Protein AF-A0AA47MJK2-F1 (afdb_monomer)

Organism: Merluccius polli (NCBI:txid89951)

Sequence (82 aa):
MKFLMTPYGDPQMPSEDRFNRALSTCRVRIEMTFGVIKSRFNCLRGLRVKPERASQIITACVVLHNIATIRKERTPRAIGGR

pLDDT: mean 90.5, std 11.01, range [40.84, 97.69]

Mean predicted aligned error: 5.4 Å

Solvent-accessible surface area (backbone atoms only — not comparable to full-atom values): 5008 Å² total; per-residue (Å²): 128,94,87,63,95,71,70,67,91,78,62,88,45,75,67,44,49,53,47,36,52,52,53,49,57,50,48,54,54,52,52,52,49,51,29,26,50,47,46,67,37,61,74,64,63,81,64,88,63,57,71,75,58,44,52,54,52,52,50,52,52,51,54,53,48,52,53,38,54,76,69,65,49,88,75,53,71,48,63,77,81,127

Structure (mmCIF, N/CA/C/O backbone):
data_AF-A0AA47MJK2-F1
#
_entry.id   AF-A0AA47MJK2-F1
#
loop_
_atom_site.grou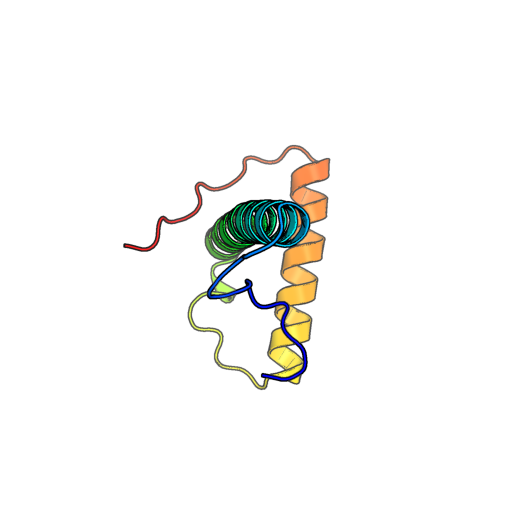p_PDB
_atom_site.id
_atom_site.type_symbol
_atom_site.label_atom_id
_atom_site.label_alt_id
_atom_site.label_comp_id
_atom_site.label_asym_id
_atom_site.label_entity_id
_atom_site.label_seq_id
_atom_site.pdbx_PDB_ins_code
_atom_site.Cartn_x
_atom_site.Cartn_y
_atom_site.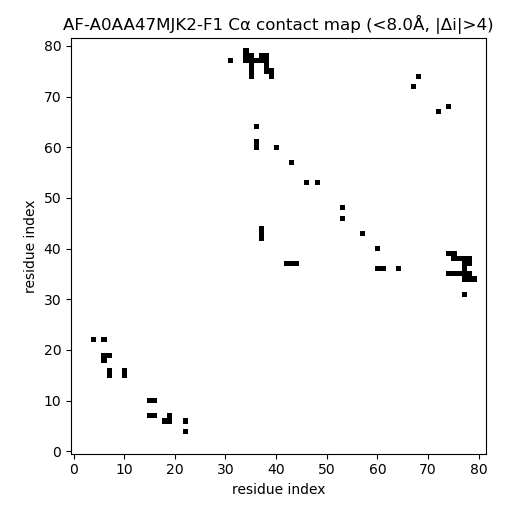Cartn_z
_atom_site.occupancy
_atom_site.B_iso_or_equiv
_atom_site.auth_seq_id
_atom_site.auth_comp_id
_atom_site.auth_asym_id
_atom_site.auth_atom_id
_atom_site.pdbx_PDB_model_num
ATOM 1 N N . MET A 1 1 ? -10.482 -4.133 -17.396 1.00 53.69 1 MET A N 1
ATOM 2 C CA . MET A 1 1 ? -9.252 -3.569 -16.793 1.00 53.69 1 MET A CA 1
ATOM 3 C C . MET A 1 1 ? -8.762 -2.339 -17.569 1.00 53.69 1 MET A C 1
ATOM 5 O O . MET A 1 1 ? -7.633 -2.316 -18.025 1.00 53.69 1 MET A O 1
ATOM 9 N N . LYS A 1 2 ? -9.596 -1.303 -17.749 1.00 62.09 2 LYS A N 1
ATOM 10 C CA . LYS A 1 2 ? -9.244 -0.136 -18.589 1.00 62.09 2 LYS A CA 1
ATOM 11 C C . LYS A 1 2 ? -8.447 0.961 -17.857 1.00 62.09 2 LYS A C 1
ATOM 13 O O . LYS A 1 2 ? -8.043 1.924 -18.485 1.00 62.09 2 LYS A O 1
ATOM 18 N N . PHE A 1 3 ? -8.231 0.810 -16.546 1.00 76.88 3 PHE A N 1
ATOM 19 C CA . PHE A 1 3 ? -7.660 1.846 -15.669 1.00 76.88 3 PHE A CA 1
ATOM 20 C C . PHE A 1 3 ? -6.341 1.441 -14.991 1.00 76.88 3 PHE A C 1
ATOM 22 O O . PHE A 1 3 ? -5.834 2.179 -14.154 1.00 76.88 3 PHE A O 1
ATOM 29 N N . LEU A 1 4 ? -5.798 0.258 -15.299 1.00 84.88 4 LEU A N 1
ATOM 30 C CA . LEU A 1 4 ? -4.559 -0.236 -14.695 1.00 84.88 4 LEU A CA 1
ATOM 31 C C . LEU A 1 4 ? -3.428 -0.188 -15.716 1.00 84.88 4 LEU A C 1
ATOM 33 O O . LEU A 1 4 ? -3.600 -0.635 -16.845 1.00 84.88 4 LEU A O 1
ATOM 37 N N . MET A 1 5 ? -2.260 0.295 -15.292 1.00 89.62 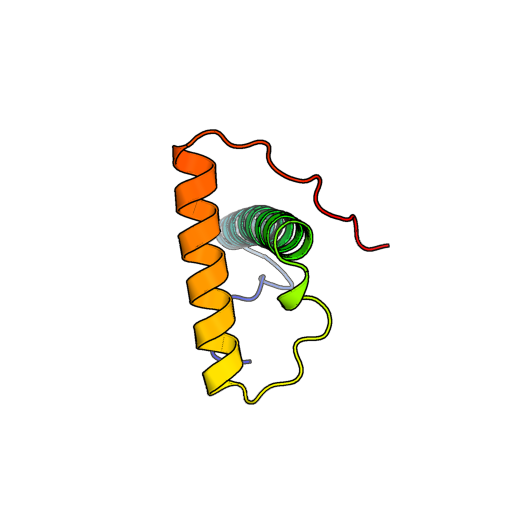5 MET A N 1
ATOM 38 C CA . MET A 1 5 ? -1.033 0.164 -16.075 1.00 89.62 5 MET A CA 1
ATOM 39 C C . MET A 1 5 ? -0.639 -1.316 -16.151 1.00 89.62 5 MET A C 1
ATOM 41 O O . MET A 1 5 ? -0.436 -1.977 -15.121 1.00 89.62 5 MET A O 1
ATOM 45 N N . THR A 1 6 ? -0.525 -1.831 -17.371 1.00 91.06 6 THR A N 1
ATOM 46 C CA . THR A 1 6 ? -0.135 -3.213 -17.662 1.00 91.06 6 THR A CA 1
ATOM 47 C C . THR A 1 6 ? 1.233 -3.246 -18.330 1.00 91.06 6 THR A C 1
ATOM 49 O O . THR A 1 6 ? 1.515 -2.369 -19.143 1.00 91.06 6 THR A O 1
ATOM 52 N N . PRO A 1 7 ? 2.086 -4.229 -18.001 1.00 93.06 7 PRO A N 1
ATOM 53 C CA . PRO A 1 7 ? 3.344 -4.407 -18.710 1.00 93.06 7 PRO A CA 1
ATOM 54 C C . PRO A 1 7 ? 3.101 -4.780 -20.180 1.00 93.06 7 PRO A C 1
ATOM 56 O O . PRO A 1 7 ? 2.086 -5.401 -20.506 1.00 93.06 7 PRO A O 1
ATOM 59 N N . TYR A 1 8 ? 4.048 -4.427 -21.046 1.00 94.12 8 TYR A N 1
ATOM 60 C CA . TYR A 1 8 ? 4.117 -4.926 -22.419 1.00 94.12 8 TYR A CA 1
ATOM 61 C C . TYR A 1 8 ? 4.463 -6.418 -22.394 1.00 94.12 8 TYR A C 1
ATOM 63 O O . TYR A 1 8 ? 5.405 -6.809 -21.703 1.00 94.12 8 TYR A O 1
ATOM 71 N N . GLY A 1 9 ? 3.681 -7.240 -23.099 1.00 91.69 9 GLY A N 1
ATOM 72 C CA . GLY A 1 9 ? 3.845 -8.700 -23.108 1.00 91.69 9 GLY A CA 1
ATOM 73 C C . GLY A 1 9 ? 5.017 -9.185 -23.963 1.00 91.69 9 GLY A C 1
ATOM 74 O O . GLY A 1 9 ? 5.700 -10.121 -23.564 1.00 91.69 9 GLY A O 1
ATOM 75 N N . ASP A 1 10 ? 5.261 -8.515 -25.090 1.00 92.19 10 ASP A N 1
ATOM 76 C CA . ASP A 1 10 ? 6.399 -8.742 -25.986 1.00 92.19 10 ASP A CA 1
ATOM 77 C C . ASP A 1 10 ? 7.067 -7.385 -26.268 1.00 92.19 10 ASP A C 1
ATOM 79 O O . ASP A 1 10 ? 6.674 -6.697 -27.211 1.00 92.19 10 ASP A O 1
ATOM 83 N N . PRO A 1 11 ? 7.957 -6.905 -25.377 1.00 89.12 11 PRO A N 1
ATOM 84 C CA . PRO A 1 11 ? 8.630 -5.628 -25.564 1.00 89.12 11 PRO A CA 1
ATOM 85 C C . PRO A 1 11 ? 9.634 -5.736 -26.717 1.00 89.12 11 PRO A C 1
ATOM 87 O O . PRO A 1 11 ? 10.629 -6.452 -26.631 1.00 89.12 11 PRO A O 1
ATOM 90 N N . GLN A 1 12 ? 9.385 -4.996 -27.792 1.00 92.25 12 GLN A N 1
ATOM 91 C CA . GLN A 1 12 ? 10.241 -4.951 -28.980 1.00 92.25 12 GLN A CA 1
ATOM 92 C C . GLN A 1 12 ? 11.161 -3.728 -28.972 1.00 92.25 12 GLN A C 1
ATOM 94 O O . GLN A 1 12 ? 12.181 -3.703 -29.663 1.00 92.25 12 GLN A O 1
ATOM 99 N N . MET A 1 13 ? 10.826 -2.710 -28.175 1.00 94.81 13 MET A N 1
ATOM 100 C CA . MET A 1 13 ? 11.608 -1.483 -28.051 1.00 94.81 13 MET A CA 1
ATOM 101 C C . MET A 1 13 ? 12.256 -1.344 -26.663 1.00 94.81 13 MET A C 1
ATOM 103 O O . MET A 1 13 ? 11.617 -1.619 -25.645 1.00 94.81 13 MET A O 1
ATOM 107 N N . PRO A 1 14 ? 13.479 -0.779 -26.565 1.00 94.62 14 PRO A N 1
ATOM 108 C CA . PRO A 1 14 ? 14.126 -0.509 -25.273 1.00 94.62 14 PRO A CA 1
ATOM 109 C C . PRO A 1 14 ? 13.299 0.374 -24.319 1.00 94.62 14 PRO A C 1
ATOM 111 O O . PRO A 1 14 ? 13.445 0.306 -23.095 1.00 94.62 14 PRO A O 1
ATOM 114 N N . SER A 1 15 ? 12.424 1.226 -24.861 1.00 94.62 15 SER A N 1
ATOM 115 C CA . SER A 1 15 ? 11.492 2.056 -24.091 1.00 94.62 15 SER A CA 1
ATOM 116 C C . SER A 1 15 ? 10.428 1.228 -23.359 1.00 94.62 15 SER A C 1
ATOM 118 O O . SER A 1 15 ? 10.078 1.565 -22.225 1.00 94.62 15 SER A O 1
ATOM 120 N N . GLU A 1 16 ? 9.952 0.139 -23.961 1.00 95.25 16 GLU A N 1
ATOM 121 C CA . GLU A 1 16 ? 8.957 -0.777 -23.389 1.00 95.25 16 GLU A CA 1
ATOM 122 C C . GLU A 1 16 ? 9.568 -1.601 -22.255 1.00 95.25 16 GLU A C 1
ATOM 124 O O . GLU A 1 16 ? 8.980 -1.717 -21.177 1.00 95.25 16 GLU A O 1
ATOM 129 N N . ASP A 1 17 ? 10.805 -2.063 -22.437 1.00 95.06 17 ASP A N 1
ATOM 130 C CA . ASP A 1 17 ? 11.585 -2.712 -21.381 1.00 95.06 17 ASP A CA 1
ATOM 131 C C . ASP A 1 17 ? 11.807 -1.788 -20.182 1.00 95.06 17 ASP A C 1
ATOM 133 O O . ASP A 1 17 ? 11.605 -2.171 -19.023 1.00 95.06 17 ASP A O 1
ATOM 137 N 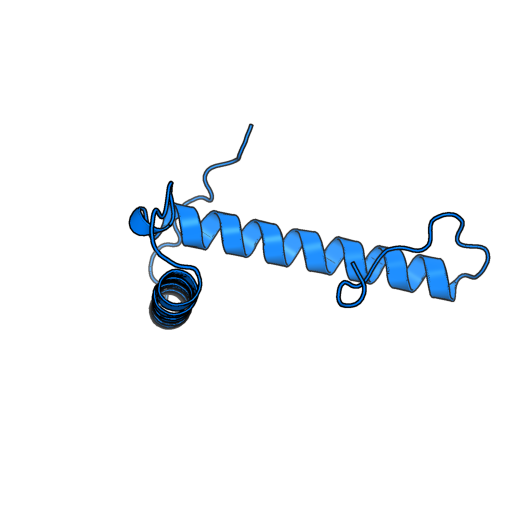N . ARG A 1 18 ? 12.195 -0.532 -20.440 1.00 96.00 18 ARG A N 1
ATOM 138 C CA . ARG A 1 18 ? 12.366 0.473 -19.384 1.00 96.00 18 ARG A CA 1
ATOM 139 C C . ARG A 1 18 ? 11.054 0.725 -18.642 1.00 96.00 18 ARG A C 1
ATOM 141 O O . ARG A 1 18 ? 11.067 0.842 -17.415 1.00 96.00 18 ARG A O 1
ATOM 148 N N . PHE A 1 19 ? 9.937 0.779 -19.362 1.00 95.56 19 PHE A N 1
ATOM 149 C CA . PHE A 1 19 ? 8.611 0.910 -18.769 1.00 95.56 19 PHE A CA 1
ATOM 150 C C . PHE A 1 19 ? 8.266 -0.290 -17.878 1.00 95.56 19 PHE A C 1
ATOM 152 O O . PHE A 1 19 ? 7.911 -0.097 -16.715 1.00 95.56 19 PHE A O 1
ATOM 159 N N . ASN A 1 20 ? 8.436 -1.518 -18.373 1.00 95.94 20 ASN A N 1
ATOM 160 C CA . ASN A 1 20 ? 8.159 -2.742 -17.620 1.00 95.94 20 ASN A CA 1
ATOM 16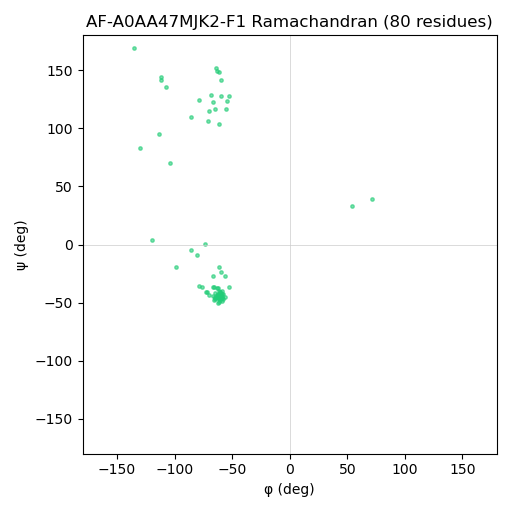1 C C . ASN A 1 20 ? 8.991 -2.817 -16.331 1.00 95.94 20 ASN A C 1
ATOM 163 O O . ASN A 1 20 ? 8.456 -3.125 -15.262 1.00 95.94 20 ASN A O 1
ATOM 167 N N . ARG A 1 21 ? 10.283 -2.462 -16.395 1.00 95.69 21 ARG A N 1
ATOM 168 C CA . ARG A 1 21 ? 11.171 -2.397 -15.219 1.00 95.69 21 ARG A CA 1
ATOM 169 C C . ARG A 1 21 ? 10.714 -1.355 -14.199 1.00 95.69 21 ARG A C 1
ATOM 171 O O . ARG A 1 21 ? 10.700 -1.639 -12.998 1.00 95.69 21 ARG A O 1
ATOM 178 N N . ALA A 1 22 ? 10.322 -0.166 -14.657 1.00 96.06 22 ALA A N 1
ATOM 179 C CA . ALA A 1 22 ? 9.810 0.889 -13.786 1.00 96.06 22 ALA A CA 1
ATOM 180 C C . ALA A 1 22 ? 8.489 0.476 -13.119 1.00 96.06 22 ALA A C 1
ATOM 182 O O . ALA A 1 22 ? 8.344 0.606 -11.902 1.00 96.06 22 ALA A O 1
ATOM 183 N N . LEU A 1 23 ? 7.559 -0.091 -13.893 1.00 95.69 23 LEU A N 1
ATOM 184 C CA . LEU A 1 23 ? 6.281 -0.586 -13.391 1.00 95.69 23 LEU A CA 1
ATOM 185 C C . LEU A 1 23 ? 6.482 -1.705 -12.363 1.00 95.69 23 LEU A C 1
ATOM 187 O O . LEU A 1 23 ? 5.868 -1.667 -11.299 1.00 95.69 23 LEU A O 1
ATOM 191 N N . SER A 1 24 ? 7.367 -2.664 -12.645 1.00 95.12 24 SER A N 1
ATOM 192 C CA . SER A 1 24 ? 7.695 -3.761 -11.727 1.00 95.12 24 SER A CA 1
ATOM 193 C C . SER A 1 24 ? 8.282 -3.236 -10.414 1.00 95.12 24 SER A C 1
ATOM 195 O O . SER A 1 24 ? 7.770 -3.532 -9.336 1.00 95.12 24 SER A O 1
ATOM 197 N N . THR A 1 25 ? 9.279 -2.350 -10.495 1.00 95.88 25 THR A N 1
ATOM 198 C CA . THR A 1 25 ? 9.891 -1.724 -9.311 1.00 95.88 25 THR A CA 1
ATOM 199 C C . THR A 1 25 ? 8.857 -0.972 -8.471 1.00 95.88 25 THR A C 1
ATOM 201 O O . THR A 1 25 ? 8.847 -1.078 -7.243 1.00 95.88 25 THR A O 1
ATOM 204 N N . CYS A 1 26 ? 7.959 -0.231 -9.124 1.00 94.50 26 CYS A N 1
ATOM 205 C CA . CYS A 1 26 ? 6.880 0.487 -8.457 1.00 94.50 26 CYS A CA 1
ATOM 206 C C . CYS A 1 26 ? 5.924 -0.478 -7.737 1.00 94.50 26 CYS A C 1
ATOM 208 O O . CYS A 1 26 ? 5.624 -0.275 -6.559 1.00 94.50 26 CYS A O 1
ATOM 210 N N . ARG A 1 27 ? 5.515 -1.570 -8.400 1.00 94.00 27 ARG A N 1
ATOM 211 C CA . ARG A 1 27 ? 4.649 -2.603 -7.810 1.00 94.00 27 ARG A CA 1
ATOM 212 C C . ARG A 1 27 ? 5.269 -3.224 -6.566 1.00 94.00 27 ARG A C 1
ATOM 214 O O . ARG A 1 27 ? 4.597 -3.260 -5.541 1.00 94.00 27 ARG A O 1
ATOM 221 N N . VAL A 1 28 ? 6.554 -3.585 -6.600 1.00 94.31 28 VAL A N 1
ATOM 222 C CA . VAL A 1 28 ? 7.253 -4.128 -5.421 1.00 94.31 28 VAL A CA 1
ATOM 223 C C . VAL A 1 28 ? 7.169 -3.162 -4.235 1.00 94.31 28 VAL A C 1
ATOM 225 O O . VAL A 1 28 ? 6.858 -3.569 -3.115 1.00 94.31 28 VAL A O 1
ATOM 228 N N . ARG A 1 29 ? 7.395 -1.861 -4.457 1.00 93.19 29 ARG A N 1
ATOM 229 C CA . ARG A 1 29 ? 7.307 -0.853 -3.385 1.00 93.19 29 ARG A CA 1
ATOM 230 C C . ARG A 1 29 ? 5.888 -0.709 -2.836 1.00 93.19 29 ARG A C 1
ATOM 232 O O . ARG A 1 29 ? 5.715 -0.612 -1.619 1.00 93.19 29 ARG A O 1
ATOM 239 N N . ILE A 1 30 ? 4.884 -0.713 -3.709 1.00 91.69 30 ILE A N 1
ATOM 240 C CA . ILE A 1 30 ? 3.471 -0.620 -3.322 1.00 91.69 30 ILE A CA 1
ATOM 241 C C . ILE A 1 30 ? 3.051 -1.856 -2.519 1.00 91.69 30 ILE A C 1
ATOM 243 O O . ILE A 1 30 ? 2.463 -1.722 -1.447 1.00 91.69 30 ILE A O 1
ATOM 247 N N . GLU A 1 31 ? 3.404 -3.053 -2.982 1.00 92.12 31 GLU A N 1
ATOM 248 C CA . GLU A 1 31 ? 3.093 -4.318 -2.313 1.00 92.12 31 GLU A CA 1
ATOM 249 C C . GLU A 1 31 ? 3.744 -4.404 -0.930 1.00 92.12 31 GLU A C 1
ATOM 251 O O . GLU A 1 31 ? 3.068 -4.730 0.049 1.00 92.12 31 GLU A O 1
ATOM 256 N N . MET A 1 32 ? 5.022 -4.022 -0.813 1.00 91.75 32 MET A N 1
ATOM 257 C CA . MET A 1 32 ? 5.709 -3.923 0.480 1.00 91.75 32 MET A CA 1
ATOM 258 C C . MET A 1 32 ? 4.997 -2.950 1.424 1.00 91.75 32 MET A C 1
ATOM 260 O O . MET A 1 32 ? 4.759 -3.276 2.590 1.00 91.75 32 MET A O 1
ATOM 264 N N . THR A 1 33 ? 4.610 -1.776 0.920 1.00 91.44 33 THR A N 1
ATOM 265 C CA . THR A 1 33 ? 3.893 -0.760 1.705 1.00 91.44 33 THR A CA 1
ATOM 266 C C .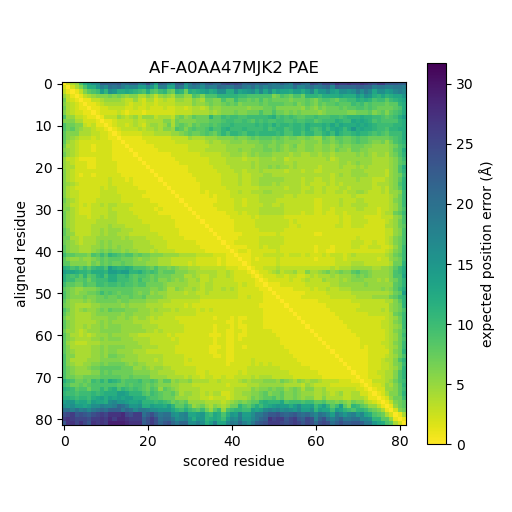 THR A 1 33 ? 2.548 -1.297 2.195 1.00 91.44 33 THR A C 1
ATOM 268 O O . THR A 1 33 ? 2.228 -1.192 3.380 1.00 91.44 33 THR A O 1
ATOM 271 N N . PHE A 1 34 ? 1.779 -1.963 1.331 1.00 91.69 34 PHE A N 1
ATOM 272 C CA . PHE A 1 34 ? 0.524 -2.603 1.727 1.00 91.69 34 PHE A CA 1
ATOM 273 C C . PHE A 1 34 ? 0.731 -3.728 2.743 1.00 91.69 34 PHE A C 1
ATOM 275 O O . PHE A 1 34 ? -0.068 -3.853 3.673 1.00 91.69 34 PHE A O 1
ATOM 282 N N . GLY A 1 35 ? 1.805 -4.509 2.620 1.00 92.19 35 GLY A N 1
ATOM 283 C CA . GLY A 1 35 ? 2.181 -5.523 3.605 1.00 92.19 35 GLY A CA 1
ATOM 284 C C . GLY A 1 35 ? 2.434 -4.925 4.992 1.00 92.19 35 GLY A C 1
ATOM 285 O O . GLY A 1 35 ? 1.937 -5.441 5.995 1.00 92.19 35 GLY A O 1
ATOM 286 N N . VAL A 1 36 ? 3.143 -3.796 5.058 1.00 93.44 36 VAL A N 1
ATOM 287 C CA . VAL A 1 36 ? 3.393 -3.066 6.311 1.00 93.44 36 VAL A CA 1
ATOM 288 C C . VAL A 1 36 ? 2.100 -2.506 6.902 1.00 93.44 36 VAL A C 1
ATOM 290 O O . VAL A 1 36 ? 1.834 -2.710 8.087 1.00 93.44 36 VAL A O 1
ATOM 293 N N . ILE A 1 37 ? 1.267 -1.840 6.098 1.00 93.50 37 ILE A N 1
ATOM 294 C CA . ILE A 1 37 ? 0.016 -1.232 6.574 1.00 93.50 37 ILE A CA 1
ATOM 295 C C . ILE A 1 37 ? -0.943 -2.313 7.107 1.00 93.50 37 ILE A C 1
ATOM 297 O O . ILE A 1 37 ? -1.481 -2.159 8.201 1.00 93.50 37 ILE A O 1
ATOM 301 N N . LYS A 1 38 ? -1.096 -3.450 6.411 1.00 92.06 38 LYS A N 1
ATOM 302 C CA . LYS A 1 38 ? -1.904 -4.598 6.881 1.00 92.06 38 LYS A CA 1
ATOM 303 C C . LYS A 1 38 ? -1.324 -5.290 8.121 1.00 92.06 38 LYS A C 1
ATOM 305 O O . LYS A 1 38 ? -2.061 -5.923 8.880 1.00 92.06 38 LYS A O 1
ATOM 310 N N . SER A 1 39 ? -0.007 -5.213 8.317 1.00 92.50 39 SER A N 1
ATOM 311 C CA . SER A 1 39 ? 0.648 -5.701 9.534 1.00 92.50 39 SER A CA 1
ATOM 312 C C . SER A 1 39 ? 0.372 -4.777 10.722 1.00 92.50 39 SER A C 1
ATOM 314 O O . SER A 1 39 ? 0.063 -5.254 11.810 1.00 92.50 39 SER A O 1
ATOM 316 N N . ARG A 1 40 ? 0.408 -3.457 10.497 1.00 94.38 40 ARG A N 1
ATOM 317 C CA . ARG A 1 40 ? 0.146 -2.432 11.516 1.00 94.38 40 ARG A CA 1
ATOM 318 C C . ARG A 1 40 ? -1.322 -2.372 11.938 1.00 94.38 40 ARG A C 1
ATOM 320 O O . ARG A 1 40 ? -1.604 -2.263 13.126 1.00 94.38 40 ARG A O 1
ATOM 327 N N . PHE A 1 41 ? -2.247 -2.440 10.984 1.00 94.75 41 PHE A N 1
ATOM 328 C CA . PHE A 1 41 ? -3.677 -2.277 11.234 1.00 94.75 41 PHE A CA 1
ATOM 329 C C . PHE A 1 41 ? -4.426 -3.582 10.967 1.00 94.75 41 PHE A C 1
ATOM 331 O O . PHE A 1 41 ? -4.832 -3.875 9.841 1.00 94.75 41 PHE A O 1
ATOM 338 N N . ASN A 1 42 ? -4.649 -4.362 12.028 1.00 91.00 42 ASN A N 1
ATOM 339 C CA . ASN A 1 42 ? -5.359 -5.642 11.942 1.00 91.00 42 ASN A CA 1
ATOM 340 C C . ASN A 1 42 ? -6.792 -5.511 11.405 1.00 91.00 42 ASN A C 1
ATOM 342 O O . ASN A 1 42 ? -7.298 -6.467 10.827 1.00 91.00 42 ASN A O 1
ATOM 346 N N . CYS A 1 43 ? -7.425 -4.337 11.519 1.00 92.75 43 CYS A N 1
ATOM 347 C CA . CYS A 1 43 ? -8.751 -4.078 10.948 1.00 92.75 43 CYS A CA 1
ATOM 348 C C . CYS A 1 43 ? -8.801 -4.217 9.415 1.00 92.75 43 CYS A C 1
ATOM 350 O O . CYS A 1 43 ? -9.875 -4.419 8.857 1.00 92.75 43 CYS A O 1
ATOM 352 N N . LEU A 1 44 ? -7.654 -4.153 8.728 1.00 92.44 44 LEU A N 1
ATOM 353 C CA . LEU A 1 44 ? -7.567 -4.383 7.284 1.00 92.44 44 LEU A CA 1
ATOM 354 C C . LEU A 1 44 ? -7.544 -5.875 6.915 1.00 92.44 44 LEU A C 1
ATOM 356 O O . LEU A 1 44 ? -7.648 -6.216 5.735 1.00 92.44 44 LEU A O 1
ATOM 360 N N . ARG A 1 45 ? -7.413 -6.783 7.892 1.00 88.75 45 ARG A N 1
ATOM 361 C CA . ARG A 1 45 ? -7.474 -8.232 7.666 1.00 88.75 45 ARG A CA 1
ATOM 362 C C . ARG A 1 45 ? -8.926 -8.686 7.710 1.00 88.75 45 ARG A C 1
ATOM 364 O O . ARG A 1 45 ? -9.541 -8.705 8.768 1.00 88.75 45 ARG A O 1
ATOM 371 N N . GLY A 1 46 ? -9.471 -9.063 6.556 1.00 86.31 46 GLY A N 1
ATOM 372 C CA . GLY A 1 46 ? -10.859 -9.524 6.474 1.00 86.31 46 GLY A CA 1
ATOM 373 C C . GLY A 1 46 ? -11.873 -8.397 6.673 1.00 86.31 46 GLY A C 1
ATOM 374 O O . GLY A 1 46 ? -12.895 -8.597 7.322 1.00 86.31 46 GLY A O 1
ATOM 375 N N . LEU A 1 47 ? -11.587 -7.215 6.122 1.00 91.12 47 LEU A N 1
ATOM 376 C CA . LEU A 1 47 ? -12.473 -6.057 6.176 1.00 91.12 47 LEU A CA 1
ATOM 377 C C . LEU A 1 47 ? -13.819 -6.363 5.483 1.00 91.12 47 LEU A C 1
ATOM 379 O O . LEU A 1 47 ? -13.899 -6.398 4.258 1.00 91.12 47 LEU A O 1
ATOM 383 N N . ARG A 1 48 ? -14.877 -6.596 6.272 1.00 93.31 48 ARG A N 1
ATOM 384 C CA . ARG A 1 48 ? -16.239 -6.928 5.804 1.00 93.31 48 ARG A CA 1
ATOM 385 C C . ARG A 1 48 ? -17.177 -5.726 5.927 1.00 93.31 48 ARG A C 1
ATOM 387 O O . ARG A 1 48 ? -18.058 -5.699 6.779 1.00 93.31 48 ARG A O 1
ATOM 394 N N . VAL A 1 49 ? -16.968 -4.713 5.092 1.00 95.44 49 VAL A N 1
ATOM 395 C CA . VAL A 1 49 ? -17.845 -3.532 4.997 1.00 95.44 49 VAL A CA 1
ATOM 396 C C . VAL A 1 49 ? -18.105 -3.182 3.533 1.00 95.44 49 VAL A C 1
ATOM 398 O O . VAL A 1 49 ? -17.435 -3.701 2.641 1.00 95.44 49 VAL A O 1
ATOM 401 N N . LYS A 1 50 ? -19.062 -2.283 3.277 1.00 96.81 50 LYS A N 1
ATOM 402 C CA . LYS A 1 50 ? -19.316 -1.766 1.925 1.00 96.81 50 LYS A CA 1
ATOM 403 C C . LYS A 1 50 ? -18.078 -1.035 1.366 1.00 96.81 50 LYS A C 1
ATOM 405 O O . LYS A 1 50 ? -17.359 -0.420 2.162 1.00 96.81 50 LYS A O 1
ATOM 410 N N . PRO A 1 51 ? -17.828 -1.053 0.043 1.00 95.31 51 PRO A N 1
ATOM 411 C CA . PRO A 1 51 ? -16.644 -0.438 -0.569 1.00 95.31 51 PRO A CA 1
ATOM 412 C C . PRO A 1 51 ? -16.420 1.030 -0.182 1.00 95.31 51 PRO A C 1
ATOM 414 O O . PRO A 1 51 ? -15.287 1.442 0.060 1.00 95.31 51 PRO A O 1
ATOM 417 N N . GLU A 1 52 ? -17.495 1.803 -0.037 1.00 96.62 52 GLU A N 1
ATOM 418 C CA . GLU A 1 52 ? -17.454 3.221 0.336 1.00 96.62 52 GLU A CA 1
ATOM 419 C C . GLU A 1 52 ? -16.928 3.403 1.762 1.00 96.62 52 GLU A C 1
ATOM 421 O O . GLU A 1 52 ? -16.182 4.334 2.058 1.00 96.62 52 GLU A O 1
ATOM 426 N N . ARG A 1 53 ? -17.282 2.483 2.665 1.00 95.88 53 ARG A N 1
ATOM 427 C CA . ARG A 1 53 ? -16.764 2.486 4.034 1.00 95.88 53 ARG A CA 1
ATOM 428 C C . ARG A 1 53 ? -15.351 1.917 4.093 1.00 95.88 53 ARG A C 1
ATOM 430 O O . ARG A 1 53 ? -14.534 2.398 4.875 1.00 95.88 53 ARG A O 1
ATOM 437 N N . ALA A 1 54 ? -15.053 0.917 3.266 1.00 96.25 54 ALA A N 1
ATOM 438 C CA . ALA A 1 54 ? -13.722 0.336 3.178 1.00 96.25 54 ALA A CA 1
ATOM 439 C C . ALA A 1 54 ? -12.689 1.383 2.743 1.00 96.25 54 ALA A C 1
ATOM 441 O O . ALA A 1 54 ? -11.631 1.475 3.360 1.00 96.25 54 ALA A O 1
ATOM 442 N N . SER A 1 55 ? -13.013 2.214 1.747 1.00 96.38 55 SER A N 1
ATOM 443 C CA . SER A 1 55 ? -12.119 3.276 1.277 1.00 96.38 55 SER A CA 1
ATOM 444 C C . SER A 1 55 ? -11.810 4.294 2.378 1.00 96.38 55 SER A C 1
ATOM 446 O O . SER A 1 55 ? -10.646 4.619 2.592 1.00 96.38 55 SER A O 1
ATOM 448 N N . GLN A 1 56 ? -12.813 4.718 3.155 1.00 97.44 56 GLN A N 1
ATOM 449 C CA . GLN A 1 56 ? -12.621 5.616 4.301 1.00 97.44 56 GLN A CA 1
ATOM 450 C C . GLN A 1 56 ? -11.690 5.011 5.362 1.00 97.44 56 GLN A C 1
ATOM 452 O O . GLN A 1 56 ? -10.784 5.688 5.850 1.00 97.44 56 GLN A O 1
ATOM 457 N N . ILE A 1 57 ? -11.887 3.732 5.702 1.00 97.00 57 ILE A N 1
ATOM 458 C CA . ILE A 1 57 ? -11.049 3.017 6.677 1.00 97.00 57 ILE A CA 1
ATOM 459 C C . ILE A 1 57 ? -9.606 2.912 6.173 1.00 97.00 57 ILE A C 1
ATOM 461 O O . ILE A 1 57 ? -8.671 3.181 6.928 1.00 97.00 57 ILE A O 1
ATOM 465 N N . ILE A 1 58 ? -9.418 2.555 4.900 1.00 96.25 58 ILE A N 1
ATOM 466 C CA . ILE A 1 58 ? -8.093 2.452 4.278 1.00 96.25 58 ILE A CA 1
ATOM 467 C C . ILE A 1 58 ? -7.393 3.814 4.297 1.00 96.25 58 ILE A C 1
ATOM 469 O O . ILE A 1 58 ? -6.248 3.892 4.740 1.00 96.25 58 ILE A O 1
ATOM 473 N N . THR A 1 59 ? -8.079 4.889 3.902 1.00 97.12 59 THR A N 1
ATOM 474 C CA . THR A 1 59 ? -7.533 6.255 3.931 1.00 97.12 59 THR A CA 1
ATOM 475 C C . THR A 1 59 ? -7.090 6.650 5.337 1.00 97.12 59 THR A C 1
ATOM 477 O O . THR A 1 59 ? -5.966 7.118 5.512 1.00 97.12 59 THR A O 1
ATOM 480 N N . ALA A 1 60 ? -7.916 6.398 6.358 1.00 97.50 60 ALA A N 1
ATOM 481 C CA . ALA A 1 60 ? -7.548 6.671 7.746 1.00 97.50 60 ALA A CA 1
ATOM 482 C C . ALA A 1 60 ? -6.297 5.882 8.176 1.00 97.50 60 ALA A C 1
ATOM 484 O O . ALA A 1 60 ? -5.386 6.453 8.774 1.00 97.50 60 ALA A O 1
ATOM 485 N N . CYS A 1 61 ? -6.200 4.597 7.816 1.00 96.62 61 CYS A N 1
ATOM 486 C CA . CYS A 1 61 ? -5.018 3.778 8.102 1.00 96.62 61 CYS A CA 1
ATOM 487 C C . CYS A 1 61 ? -3.751 4.327 7.427 1.00 96.62 61 CYS A C 1
ATOM 489 O O . CYS A 1 61 ? -2.687 4.336 8.042 1.00 96.62 61 CYS A O 1
ATOM 491 N N . VAL A 1 62 ? -3.848 4.809 6.184 1.00 96.38 62 VAL A N 1
ATOM 492 C CA . VAL A 1 62 ? -2.715 5.413 5.460 1.00 96.38 62 VAL A CA 1
ATOM 493 C C . VAL A 1 62 ? -2.274 6.722 6.121 1.00 96.38 62 VAL A C 1
ATOM 495 O O . VAL A 1 62 ? -1.082 6.920 6.344 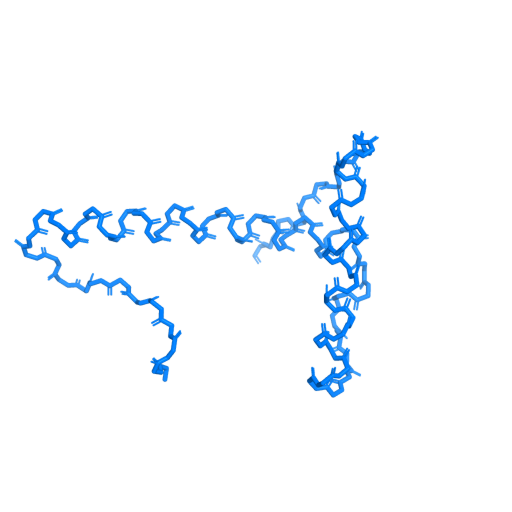1.00 96.38 62 VAL A O 1
ATOM 498 N N . VAL A 1 63 ? -3.214 7.593 6.498 1.00 97.56 63 VAL A N 1
ATOM 499 C CA . VAL A 1 63 ? -2.896 8.844 7.210 1.00 97.56 63 VAL A CA 1
ATOM 500 C C . VAL A 1 63 ? -2.202 8.548 8.541 1.00 97.56 63 VAL A C 1
ATOM 502 O O . VAL A 1 63 ? -1.143 9.107 8.824 1.00 97.56 63 VAL A O 1
ATOM 505 N N . LEU A 1 64 ? -2.744 7.616 9.330 1.00 97.06 64 LEU A N 1
ATOM 506 C CA . LEU A 1 64 ? -2.139 7.195 10.596 1.00 97.06 64 LEU A CA 1
ATOM 507 C C . LEU A 1 64 ? -0.757 6.561 10.392 1.00 97.06 64 LEU A C 1
ATOM 509 O O . LEU A 1 64 ? 0.152 6.801 11.185 1.00 97.06 64 LEU A O 1
ATOM 513 N N . HIS A 1 65 ? -0.567 5.785 9.321 1.00 95.62 65 HIS A N 1
ATOM 514 C CA . HIS A 1 65 ? 0.741 5.244 8.961 1.00 95.62 65 HIS A CA 1
ATOM 515 C C . HIS A 1 65 ? 1.760 6.353 8.687 1.00 95.62 65 HIS A C 1
ATOM 517 O O . HIS A 1 65 ? 2.870 6.295 9.209 1.00 95.62 65 HIS A O 1
ATOM 523 N N . ASN A 1 66 ? 1.383 7.375 7.918 1.00 95.62 66 ASN A N 1
ATOM 524 C CA . ASN A 1 66 ? 2.268 8.495 7.606 1.00 95.62 66 ASN A CA 1
ATOM 525 C C . ASN A 1 66 ? 2.676 9.255 8.873 1.00 95.62 66 ASN A C 1
ATOM 527 O O . ASN A 1 66 ? 3.856 9.553 9.051 1.00 95.62 66 ASN A O 1
ATOM 531 N N . ILE A 1 67 ? 1.728 9.502 9.783 1.00 97.69 67 ILE A N 1
ATOM 532 C CA . ILE A 1 67 ? 2.007 10.121 11.087 1.00 97.69 67 ILE A CA 1
ATOM 533 C C . ILE A 1 67 ? 3.010 9.270 11.877 1.00 97.69 67 ILE A C 1
ATOM 535 O O . ILE A 1 67 ? 4.018 9.795 12.345 1.00 97.69 67 ILE A O 1
ATOM 539 N N . ALA A 1 68 ? 2.784 7.959 11.979 1.00 96.06 68 ALA A N 1
ATOM 540 C CA . ALA A 1 68 ? 3.696 7.046 12.666 1.00 96.06 68 ALA A CA 1
ATOM 541 C C . ALA A 1 68 ? 5.109 7.048 12.052 1.00 96.06 68 ALA A C 1
ATOM 543 O O . ALA A 1 68 ? 6.105 7.039 12.776 1.00 96.06 68 ALA A O 1
ATOM 544 N N . THR A 1 69 ? 5.206 7.107 10.721 1.00 94.44 69 THR A N 1
ATOM 545 C CA . THR A 1 69 ? 6.480 7.195 9.994 1.00 94.44 69 THR A CA 1
ATOM 546 C C . THR A 1 69 ? 7.217 8.501 10.296 1.00 94.44 69 THR A C 1
ATOM 548 O O . THR A 1 69 ? 8.408 8.466 10.602 1.00 94.44 69 THR A O 1
ATOM 551 N N . ILE A 1 70 ? 6.521 9.644 10.294 1.00 97.25 70 ILE A N 1
ATOM 552 C CA . ILE A 1 70 ? 7.097 10.953 10.662 1.00 97.25 70 ILE A CA 1
ATOM 553 C C . ILE A 1 70 ? 7.604 10.932 12.108 1.00 97.25 70 ILE A C 1
ATOM 555 O O . ILE A 1 70 ? 8.693 11.424 12.401 1.00 97.25 70 ILE A O 1
ATOM 559 N N . ARG A 1 71 ? 6.847 10.297 13.010 1.00 97.25 71 ARG A N 1
ATOM 560 C CA . ARG A 1 71 ? 7.218 10.114 14.421 1.00 97.25 71 ARG A CA 1
ATOM 561 C C . ARG A 1 71 ? 8.313 9.065 14.638 1.00 97.25 71 ARG A C 1
ATOM 563 O O . ARG A 1 71 ? 8.698 8.836 15.781 1.00 97.25 71 ARG A O 1
ATOM 570 N N . LYS A 1 72 ? 8.824 8.443 13.568 1.00 94.62 72 LYS A N 1
ATOM 571 C CA . LYS A 1 72 ? 9.836 7.374 13.599 1.00 94.62 72 LYS A CA 1
ATOM 572 C C . LYS A 1 72 ? 9.432 6.201 14.495 1.00 94.62 72 LYS A C 1
ATOM 574 O O . LYS A 1 72 ? 10.276 5.554 15.113 1.00 94.62 72 LYS A O 1
ATOM 579 N N . GLU A 1 73 ? 8.136 5.911 14.567 1.00 95.25 73 GLU A N 1
ATOM 580 C CA . GLU A 1 73 ? 7.649 4.746 15.291 1.00 95.25 73 GLU A CA 1
ATOM 581 C C . GLU A 1 73 ? 8.166 3.458 14.647 1.00 95.25 73 GLU A C 1
ATOM 583 O O . GLU A 1 73 ? 8.327 3.355 13.425 1.00 95.25 73 GLU A O 1
ATOM 588 N N . ARG A 1 74 ? 8.358 2.423 15.469 1.00 91.75 74 ARG A N 1
ATOM 589 C CA . ARG A 1 74 ? 8.782 1.109 14.987 1.00 91.75 74 ARG A CA 1
ATOM 590 C C . ARG A 1 74 ? 7.821 0.613 13.908 1.00 91.75 74 ARG A C 1
ATOM 592 O O . ARG A 1 74 ? 6.620 0.479 14.136 1.00 91.75 74 ARG A O 1
ATOM 599 N N . THR A 1 75 ? 8.364 0.306 12.735 1.00 88.19 75 THR A N 1
ATOM 600 C CA . THR A 1 75 ? 7.583 -0.271 11.642 1.00 88.19 75 THR A CA 1
ATOM 601 C C . THR A 1 75 ? 7.381 -1.766 11.897 1.00 88.19 75 THR A C 1
ATOM 603 O O . THR A 1 75 ? 8.369 -2.483 12.090 1.00 88.19 75 THR A O 1
ATOM 606 N N . PRO A 1 76 ? 6.130 -2.264 11.927 1.00 87.81 76 PRO A N 1
ATOM 607 C CA . PRO A 1 76 ? 5.870 -3.693 12.028 1.00 87.81 76 PRO A CA 1
ATOM 608 C C . PRO A 1 76 ? 6.488 -4.418 10.837 1.00 87.81 76 PRO A C 1
ATOM 610 O O . PRO A 1 76 ? 6.433 -3.923 9.710 1.00 87.81 76 PRO A O 1
ATOM 613 N N . ARG A 1 77 ? 7.051 -5.609 11.063 1.00 82.00 77 ARG A N 1
ATOM 614 C CA . ARG A 1 77 ? 7.453 -6.459 9.939 1.00 82.00 77 ARG A CA 1
ATOM 615 C C . ARG A 1 77 ? 6.210 -6.753 9.109 1.00 82.00 77 ARG A C 1
ATOM 617 O O . ARG A 1 77 ? 5.191 -7.172 9.664 1.00 82.00 77 ARG A O 1
ATOM 624 N N . ALA A 1 78 ? 6.285 -6.509 7.803 1.00 74.19 78 ALA A N 1
ATOM 625 C CA . ALA A 1 78 ? 5.254 -6.973 6.889 1.00 74.19 78 ALA A CA 1
ATOM 626 C C . ALA A 1 78 ? 5.079 -8.477 7.124 1.00 74.19 78 ALA A C 1
ATOM 628 O O . ALA A 1 78 ? 6.066 -9.216 7.167 1.00 74.19 78 ALA A O 1
ATOM 629 N N . ILE A 1 79 ? 3.843 -8.919 7.351 1.00 66.50 79 ILE A N 1
ATOM 630 C CA . ILE A 1 79 ? 3.582 -10.353 7.425 1.00 66.50 79 ILE A CA 1
ATOM 631 C C . ILE A 1 79 ? 3.740 -10.854 5.998 1.00 66.50 79 ILE A C 1
ATOM 633 O O . ILE A 1 79 ? 2.918 -10.526 5.145 1.00 66.50 79 ILE A O 1
ATOM 637 N N . GLY A 1 80 ? 4.842 -11.555 5.733 1.00 54.34 80 GLY A N 1
ATOM 638 C CA . GLY A 1 80 ? 5.065 -12.199 4.449 1.00 54.34 80 GLY A CA 1
ATOM 639 C C . GLY A 1 80 ? 3.880 -13.111 4.163 1.00 54.34 80 G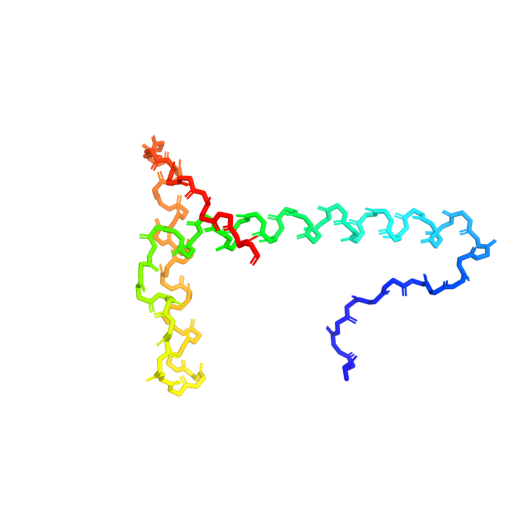LY A C 1
ATOM 640 O O . GLY A 1 80 ? 3.613 -14.035 4.934 1.00 54.34 80 GLY A O 1
ATOM 641 N N . GLY A 1 81 ? 3.137 -12.806 3.101 1.00 52.09 81 GLY A N 1
ATOM 642 C CA . GLY A 1 81 ? 2.223 -13.774 2.520 1.00 52.09 81 GLY A CA 1
ATOM 643 C C . GLY A 1 81 ? 3.076 -14.913 1.981 1.00 52.09 81 GLY A C 1
ATOM 644 O O . GLY A 1 81 ? 3.932 -14.674 1.132 1.00 52.09 81 GLY A O 1
ATOM 645 N N . ARG A 1 82 ? 2.897 -16.105 2.551 1.00 40.84 82 ARG A N 1
ATOM 646 C CA . ARG A 1 82 ? 3.127 -17.337 1.798 1.00 40.84 82 ARG A CA 1
ATOM 647 C C . ARG A 1 82 ? 2.139 -17.386 0.643 1.00 40.84 82 ARG A C 1
ATOM 649 O O . ARG A 1 82 ? 1.001 -16.906 0.862 1.00 40.84 82 ARG A O 1
#

Foldseek 3Di:
DVPDDDQDPDDPDPVSVVVNVVVVVVVVVVVQVVLQLCQVDVCLPPVPDDPVVVVVVVVVSVVVVVVCVVVVHDGGHRPDDD

Radius of gyration: 16.35 Å; Cα contacts (8 Å, |Δi|>4): 39; chains: 1; bounding box: 33×28×44 Å

Secondary structure (DSSP, 8-state):
--SS----SS--SHHHHHHHHHHHHHHHHHHHHHHHHHHH-GGGTT--S-HHHHHHHHHHHHHHHHHHHHTTPPPPPP----

InterPro domains:
  IPR027806 Harbinger transposase-derived nuclease domain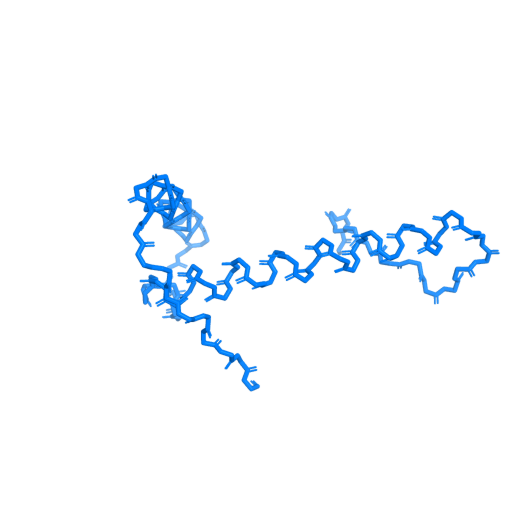 [PF13359] (4-66)